Protein AF-A0A958KPB0-F1 (afdb_monomer)

Secondary structure (DSSP, 8-state):
-HHHHHHHHHSTT--S--EEEEEGGGTHHHHHHHHHHHHHH--SEEEEE--SS-S-THHHHHHHHHH-PPEEEEE-SSSGGGEEE--HHHHHHHHHHTT----TTSTT------------

Radius of gyration: 20.92 Å; Cα contacts (8 Å, |Δi|>4): 138; chains: 1; bounding box: 62×50×45 Å

Mean predicted aligned error: 10.58 Å

Nearest PDB structures (foldseek):
  4ak9-assembly1_B  TM=9.680E-01  e=3.382E-09  Physcomitrium patens
  3b9q-assembly1_A  TM=9.622E-01  e=4.430E-09  Arabidopsis thaliana
  4ak9-assembly1_A  TM=9.669E-01  e=1.218E-08  Physcomitrium patens
  1zu4-assembly1_A  TM=9.037E-01  e=8.127E-09  Mycoplasma mycoides
  5gad-assembly1_l  TM=9.190E-01  e=1.218E-08  Escherichia coli

pLDDT: mean 81.13, std 16.92, range [43.0, 96.12]

Sequence (120 aa):
RAVTAMIEREQSGAPHETILVVDGSSGQNALQQARQFNEAAKLTGVIITKLDGTPKGGIVVAIRKELGIPVRYIGIGEGLSDLRKFDAAEFAKALFAGQISTDPAVSDKPFRSAKRTRRA

Structure (mmCIF, N/CA/C/O backbone):
data_AF-A0A958KPB0-F1
#
_entry.id   AF-A0A958KPB0-F1
#
loop_
_atom_site.group_PDB
_atom_site.id
_atom_site.type_symbol
_atom_site.label_atom_id
_atom_site.label_alt_id
_atom_site.label_comp_id
_atom_site.label_asym_id
_atom_site.label_entity_id
_atom_site.label_seq_id
_atom_site.pdbx_PDB_ins_code
_atom_site.Cartn_x
_atom_site.Cartn_y
_atom_site.Cartn_z
_atom_site.occupancy
_atom_site.B_iso_or_equiv
_atom_site.auth_seq_id
_atom_site.auth_comp_id
_atom_site.auth_asym_id
_atom_site.auth_atom_id
_atom_site.pdbx_PDB_model_num
ATOM 1 N N . ARG A 1 1 ? -5.973 7.168 16.098 1.00 62.44 1 ARG A N 1
ATOM 2 C CA . ARG A 1 1 ? -6.976 6.514 16.979 1.00 62.44 1 ARG A CA 1
ATOM 3 C C . ARG A 1 1 ? -8.302 7.272 17.079 1.00 62.44 1 ARG A C 1
ATOM 5 O O . ARG A 1 1 ? -9.316 6.634 16.854 1.00 62.44 1 ARG A O 1
ATOM 12 N N . ALA A 1 2 ? -8.327 8.584 17.358 1.00 79.50 2 ALA A N 1
ATOM 13 C CA . ALA A 1 2 ? -9.589 9.332 17.508 1.00 79.50 2 ALA A CA 1
ATOM 14 C C . ALA A 1 2 ? -10.531 9.228 16.289 1.00 79.50 2 ALA A C 1
ATOM 16 O O . ALA A 1 2 ? -11.718 8.980 16.459 1.00 79.50 2 ALA A O 1
ATOM 17 N N . VAL A 1 3 ? -9.988 9.329 15.070 1.00 86.81 3 VAL A N 1
ATOM 18 C CA . VAL A 1 3 ? -10.782 9.243 13.829 1.00 86.81 3 VAL A CA 1
ATOM 19 C C . VAL A 1 3 ? -11.448 7.873 13.662 1.00 86.81 3 VAL A C 1
ATOM 21 O O . VAL A 1 3 ? -12.650 7.811 13.450 1.00 86.81 3 VAL A O 1
ATOM 24 N N . THR A 1 4 ? -10.704 6.772 13.817 1.00 88.25 4 THR A N 1
ATOM 25 C CA . THR A 1 4 ? -11.253 5.409 13.689 1.00 88.25 4 THR A CA 1
ATOM 26 C C . THR A 1 4 ? -12.375 5.152 14.697 1.00 88.25 4 THR A C 1
ATOM 28 O O . THR A 1 4 ? -13.426 4.653 14.318 1.00 88.25 4 THR A O 1
ATOM 31 N N . ALA A 1 5 ? -12.180 5.565 15.954 1.00 89.06 5 ALA A N 1
ATOM 32 C CA . ALA A 1 5 ? -13.185 5.405 17.005 1.00 89.06 5 ALA A CA 1
ATOM 33 C C . ALA A 1 5 ? -14.443 6.256 16.759 1.00 89.06 5 ALA A C 1
ATOM 35 O O . ALA A 1 5 ? -15.550 5.830 17.072 1.00 89.06 5 ALA A O 1
ATOM 36 N N . MET A 1 6 ? -14.284 7.457 16.191 1.00 93.06 6 MET A N 1
ATOM 37 C CA . MET A 1 6 ? -15.418 8.296 15.806 1.00 93.06 6 MET A CA 1
ATOM 38 C C . MET A 1 6 ? -16.224 7.648 14.678 1.00 93.06 6 MET A C 1
ATOM 40 O O . MET A 1 6 ? -17.440 7.573 14.780 1.00 93.06 6 MET A O 1
ATOM 44 N N . ILE A 1 7 ? -15.557 7.142 13.636 1.00 93.00 7 ILE A N 1
ATOM 45 C CA . ILE A 1 7 ? -16.226 6.504 12.493 1.00 93.00 7 ILE A CA 1
ATOM 46 C C . ILE A 1 7 ? -17.015 5.261 12.937 1.00 93.00 7 ILE A C 1
ATOM 48 O O . ILE A 1 7 ? -18.160 5.098 12.527 1.00 93.00 7 ILE A O 1
ATOM 52 N N . GLU A 1 8 ? -16.442 4.426 13.807 1.00 93.56 8 GLU A N 1
ATOM 53 C CA . GLU A 1 8 ? -17.113 3.230 14.341 1.00 93.56 8 GLU A CA 1
ATOM 54 C C . GLU A 1 8 ? -18.357 3.573 15.176 1.00 93.56 8 GLU A C 1
ATOM 56 O O . GLU A 1 8 ? -19.349 2.844 15.161 1.00 93.56 8 GLU A O 1
ATOM 61 N N . ARG A 1 9 ? -18.326 4.709 15.887 1.00 95.06 9 ARG A N 1
ATOM 62 C CA . ARG A 1 9 ? -19.475 5.199 16.659 1.00 95.06 9 ARG A CA 1
ATOM 63 C C . ARG A 1 9 ? -20.639 5.612 15.758 1.00 95.06 9 ARG A C 1
ATOM 65 O O . ARG A 1 9 ? -21.785 5.380 16.126 1.00 95.06 9 ARG A O 1
ATOM 72 N N . GLU A 1 10 ? -20.349 6.231 14.615 1.00 96.12 10 GLU A N 1
ATOM 73 C CA . GLU A 1 10 ? -21.376 6.660 13.656 1.00 96.12 10 GLU A CA 1
ATOM 74 C C . GLU A 1 10 ? -21.898 5.488 12.805 1.00 96.12 10 GLU A C 1
ATOM 76 O O . GLU A 1 10 ? -23.065 5.474 12.421 1.00 96.12 10 GLU A O 1
ATOM 81 N N . GLN A 1 11 ? -21.061 4.481 12.531 1.00 95.56 11 GLN A N 1
ATOM 82 C CA . GL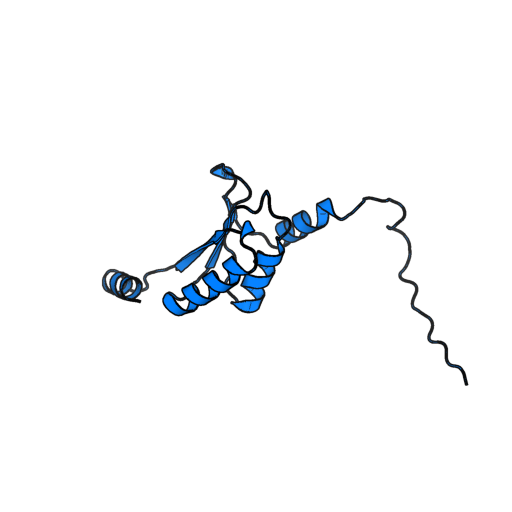N A 1 11 ? -21.442 3.277 11.797 1.00 95.56 11 GLN A CA 1
ATOM 83 C C . GLN A 1 11 ? -20.742 2.046 12.380 1.00 95.56 11 GLN A C 1
ATOM 85 O O . GLN A 1 11 ? -19.531 1.870 12.239 1.00 95.56 11 GLN A O 1
ATOM 90 N N . SER A 1 12 ? -21.527 1.137 12.963 1.00 95.00 12 SER A N 1
ATOM 91 C CA . SER A 1 12 ? -21.005 -0.133 13.471 1.00 95.00 12 SER A CA 1
ATOM 92 C C . SER A 1 12 ? -20.295 -0.915 12.359 1.00 95.00 12 SER A C 1
ATOM 94 O O . SER A 1 12 ? -20.823 -1.044 11.250 1.00 95.00 12 SER A O 1
ATOM 96 N N . GLY A 1 13 ? -19.090 -1.412 12.656 1.00 90.94 13 GLY A N 1
ATOM 97 C CA . GLY A 1 13 ? -18.237 -2.138 11.709 1.00 90.94 13 GLY A CA 1
ATOM 98 C C . GLY A 1 13 ? -17.377 -1.257 10.793 1.00 90.94 13 GLY A C 1
ATOM 99 O O . GLY A 1 13 ? -16.604 -1.795 10.002 1.00 90.94 13 GLY A O 1
ATOM 100 N N . ALA A 1 14 ? -17.474 0.073 10.888 1.00 93.69 14 ALA A N 1
ATOM 101 C CA . ALA A 1 14 ? -16.633 0.986 10.124 1.00 93.69 14 ALA A CA 1
ATOM 102 C C . ALA A 1 14 ? -15.323 1.346 10.868 1.00 93.69 14 ALA A C 1
ATOM 104 O O . ALA A 1 14 ? -15.304 1.382 12.097 1.00 93.69 14 ALA A O 1
ATOM 105 N N . PRO A 1 15 ? -14.230 1.668 10.144 1.00 93.69 15 PRO A N 1
ATOM 106 C CA . PRO A 1 15 ? -14.103 1.621 8.688 1.00 93.69 15 PRO A CA 1
ATOM 107 C C . PRO A 1 15 ? -13.982 0.181 8.159 1.00 93.69 15 PRO A C 1
ATOM 109 O O . PRO A 1 15 ? -13.234 -0.626 8.702 1.00 93.69 15 PRO A O 1
ATOM 112 N N . HIS A 1 16 ? -14.671 -0.116 7.051 1.00 94.12 16 HIS A N 1
ATOM 113 C CA . HIS A 1 16 ? -14.584 -1.422 6.380 1.00 94.12 16 HIS A CA 1
ATOM 114 C C . HIS A 1 16 ? -13.174 -1.708 5.842 1.00 94.12 16 HIS A C 1
ATOM 116 O O . HIS A 1 16 ? -12.720 -2.850 5.840 1.00 94.12 16 HIS A O 1
ATOM 122 N N . GLU A 1 17 ? -12.471 -0.663 5.391 1.00 94.06 17 GLU A N 1
ATOM 123 C CA . GLU A 1 17 ? -11.072 -0.734 4.986 1.00 94.06 17 GLU A CA 1
ATOM 124 C C . GLU A 1 17 ? -10.299 0.501 5.461 1.00 94.06 17 GLU A C 1
ATOM 126 O O . GLU A 1 17 ? -10.786 1.628 5.387 1.00 94.06 17 GLU A O 1
ATOM 131 N N . THR A 1 18 ? -9.057 0.276 5.889 1.00 95.19 18 THR A N 1
ATOM 132 C CA . THR A 1 18 ? -8.077 1.323 6.185 1.00 95.19 18 THR A CA 1
ATOM 133 C C . THR A 1 18 ? -6.900 1.117 5.245 1.00 95.19 18 THR A C 1
ATOM 135 O O . THR A 1 18 ? -6.106 0.191 5.422 1.00 95.19 18 THR A O 1
ATOM 138 N N . ILE A 1 19 ? -6.795 1.961 4.224 1.00 96.06 19 ILE A N 1
ATOM 139 C CA . ILE A 1 19 ? -5.792 1.822 3.169 1.00 96.06 19 ILE A CA 1
ATOM 140 C C . ILE A 1 19 ? -4.743 2.917 3.319 1.00 96.06 19 ILE A C 1
ATOM 142 O O . ILE A 1 19 ? -5.080 4.096 3.401 1.00 96.06 19 ILE A O 1
ATOM 146 N N . LEU A 1 20 ? -3.469 2.529 3.311 1.00 96.00 20 LEU A N 1
ATOM 147 C CA . LEU A 1 20 ? -2.363 3.476 3.202 1.00 96.00 20 LEU A CA 1
ATOM 148 C C . LEU A 1 20 ? -1.930 3.619 1.744 1.00 96.00 20 LEU A C 1
ATOM 150 O O . LEU A 1 20 ? -1.732 2.619 1.060 1.00 96.00 20 LEU A O 1
ATOM 154 N N . VAL A 1 21 ? -1.721 4.850 1.286 1.00 94.81 21 VAL A N 1
ATOM 155 C CA . VAL A 1 21 ? -1.091 5.130 -0.010 1.00 94.81 21 VAL A CA 1
ATOM 156 C C . VAL A 1 21 ? 0.371 5.490 0.234 1.00 94.81 21 VAL A C 1
ATOM 158 O O . VAL A 1 21 ? 0.652 6.393 1.019 1.00 94.81 21 VAL A O 1
ATOM 161 N N . VAL A 1 22 ? 1.296 4.788 -0.419 1.00 92.06 22 VAL A N 1
ATOM 162 C CA . VAL A 1 22 ? 2.740 5.033 -0.308 1.00 92.06 22 VAL A CA 1
ATOM 163 C C . VAL A 1 22 ? 3.371 5.276 -1.672 1.00 92.06 22 VAL A C 1
ATOM 165 O O . VAL A 1 22 ? 2.997 4.660 -2.669 1.00 92.06 22 VAL A O 1
ATOM 168 N N . ASP A 1 23 ? 4.370 6.150 -1.697 1.00 90.38 23 ASP A N 1
ATOM 169 C CA . ASP A 1 23 ? 5.191 6.411 -2.875 1.00 90.38 23 ASP A CA 1
ATOM 170 C C . ASP A 1 23 ? 6.260 5.313 -3.028 1.00 90.38 23 ASP A C 1
ATOM 172 O O . ASP A 1 23 ? 7.159 5.177 -2.192 1.00 90.38 23 ASP A O 1
ATOM 176 N N . GLY A 1 24 ? 6.181 4.530 -4.106 1.00 86.56 24 GLY A N 1
ATOM 177 C CA . GLY A 1 24 ? 7.107 3.435 -4.391 1.00 86.56 24 GLY A CA 1
ATOM 178 C C . GLY A 1 24 ? 8.560 3.878 -4.608 1.00 86.56 24 GLY A C 1
ATOM 179 O O . GLY A 1 24 ? 9.485 3.120 -4.301 1.00 86.56 24 GLY A O 1
ATOM 180 N N . SER A 1 25 ? 8.791 5.121 -5.046 1.00 82.94 25 SER A N 1
ATOM 181 C CA . SER A 1 25 ? 10.13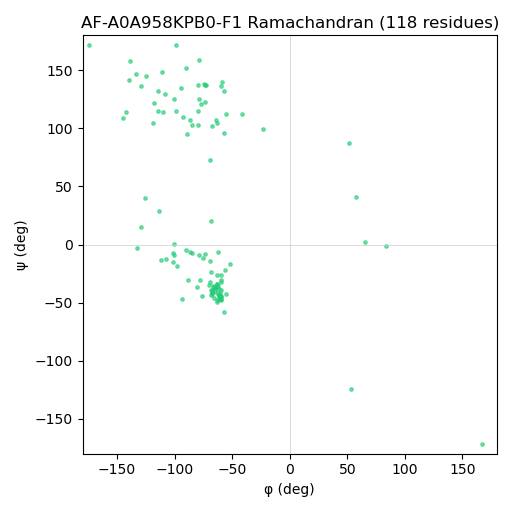7 5.674 -5.275 1.00 82.94 25 SER A CA 1
ATOM 182 C C . SER A 1 25 ? 10.929 5.870 -3.974 1.00 82.94 25 SER A C 1
ATOM 184 O O . SER A 1 25 ? 12.170 5.798 -3.959 1.00 82.94 25 SER A O 1
ATOM 186 N N . SER A 1 26 ? 10.204 6.003 -2.857 1.00 81.00 26 SER A N 1
ATOM 187 C CA . SER A 1 26 ? 10.737 6.276 -1.520 1.00 81.00 26 SER A CA 1
ATOM 188 C C . SER A 1 26 ? 11.433 5.073 -0.866 1.00 81.00 26 SER A C 1
ATOM 190 O O . SER A 1 26 ? 12.082 5.231 0.170 1.00 81.00 26 SER A O 1
ATOM 192 N N . GLY A 1 27 ? 11.357 3.871 -1.453 1.00 80.69 27 GLY A N 1
ATOM 193 C CA . GLY A 1 27 ? 12.091 2.690 -0.981 1.00 80.69 27 GLY A CA 1
ATOM 194 C C . GLY A 1 27 ? 11.854 2.385 0.507 1.00 80.69 27 GLY A C 1
ATOM 195 O O . GLY A 1 27 ? 10.715 2.251 0.940 1.00 80.69 27 GLY A O 1
ATOM 196 N N . GLN A 1 28 ? 12.924 2.299 1.308 1.00 83.50 28 GLN A N 1
ATOM 197 C CA . GLN A 1 28 ? 12.847 1.981 2.747 1.00 83.50 28 GLN A CA 1
ATOM 198 C C . GLN A 1 28 ? 12.015 2.985 3.563 1.00 83.50 28 GLN A C 1
ATOM 200 O O . GLN A 1 28 ? 11.421 2.607 4.572 1.00 83.50 28 GLN A O 1
ATOM 205 N N . ASN A 1 29 ? 11.896 4.236 3.111 1.00 86.31 29 ASN A N 1
ATOM 206 C CA . ASN A 1 29 ? 11.065 5.224 3.798 1.00 86.31 29 ASN A CA 1
ATOM 207 C C . ASN A 1 29 ? 9.578 4.847 3.731 1.00 86.31 29 ASN A C 1
ATOM 209 O O . ASN A 1 29 ? 8.869 4.999 4.723 1.00 86.31 29 ASN A O 1
ATOM 213 N N . ALA A 1 30 ? 9.120 4.283 2.608 1.00 87.88 30 ALA A N 1
ATOM 214 C CA . ALA A 1 30 ? 7.741 3.812 2.467 1.00 87.88 30 ALA A CA 1
ATOM 215 C C . ALA A 1 30 ? 7.433 2.663 3.439 1.00 87.88 30 ALA A C 1
ATOM 217 O O . ALA A 1 30 ? 6.348 2.593 4.009 1.00 87.88 30 ALA A O 1
ATOM 218 N N . LEU A 1 31 ? 8.410 1.789 3.678 1.00 89.50 31 LEU A N 1
ATOM 219 C CA . LEU A 1 31 ? 8.278 0.665 4.599 1.00 89.50 31 LEU A CA 1
ATOM 220 C C . LEU A 1 31 ? 8.160 1.127 6.058 1.00 89.50 31 LEU A C 1
ATOM 222 O O . LEU A 1 31 ? 7.321 0.623 6.804 1.00 89.50 31 LEU A O 1
ATOM 226 N N . GLN A 1 32 ? 8.959 2.122 6.452 1.00 91.94 32 GLN A N 1
ATOM 227 C CA . GLN A 1 32 ? 8.872 2.709 7.791 1.00 91.94 32 GLN A CA 1
ATOM 228 C C . GLN A 1 32 ? 7.572 3.490 8.001 1.00 91.94 32 GLN A C 1
ATOM 230 O O . GLN A 1 32 ? 6.951 3.363 9.054 1.00 91.94 32 GLN A O 1
ATOM 235 N N . GLN A 1 33 ? 7.104 4.224 6.989 1.00 90.94 33 GLN A N 1
ATOM 236 C CA . GLN A 1 33 ? 5.785 4.859 7.034 1.00 90.94 33 GLN A CA 1
ATOM 237 C C . GLN A 1 33 ? 4.679 3.814 7.198 1.00 90.94 33 GLN A C 1
ATOM 239 O O . GLN A 1 33 ? 3.825 3.950 8.072 1.00 90.94 33 GLN A O 1
ATOM 244 N N . ALA A 1 34 ? 4.723 2.731 6.417 1.00 92.19 34 ALA A N 1
ATOM 245 C CA . ALA A 1 34 ? 3.739 1.661 6.505 1.00 92.19 34 ALA A CA 1
ATOM 246 C C . ALA A 1 34 ? 3.697 1.015 7.899 1.00 92.19 34 ALA A C 1
ATOM 248 O O . ALA A 1 34 ? 2.605 0.779 8.414 1.00 92.19 34 ALA A O 1
ATOM 249 N N . ARG A 1 35 ? 4.851 0.816 8.552 1.00 93.00 35 ARG A N 1
ATOM 250 C CA . ARG A 1 35 ? 4.919 0.390 9.961 1.00 93.00 35 ARG A CA 1
ATOM 251 C C . ARG A 1 35 ? 4.185 1.344 10.893 1.00 93.00 35 ARG A C 1
ATOM 253 O O . ARG A 1 35 ? 3.252 0.936 11.581 1.00 93.00 35 ARG A O 1
ATOM 260 N N . GLN A 1 36 ? 4.590 2.610 10.879 1.00 94.12 36 GLN A N 1
ATOM 261 C CA . GLN A 1 36 ? 4.079 3.624 11.800 1.00 94.12 36 GLN A CA 1
ATOM 262 C C . GLN A 1 36 ? 2.565 3.821 11.642 1.00 94.12 36 GLN A C 1
ATOM 264 O O . GLN A 1 36 ? 1.827 3.894 12.626 1.00 94.12 36 GLN A O 1
ATOM 269 N N . PHE A 1 37 ? 2.069 3.841 10.404 1.00 93.31 37 PHE A N 1
AT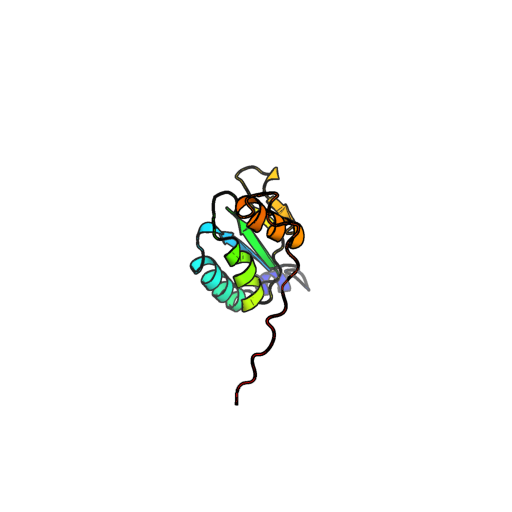OM 270 C CA . PHE A 1 37 ? 0.635 3.950 10.140 1.00 93.31 37 PHE A CA 1
ATOM 271 C C . PHE A 1 37 ? -0.137 2.689 10.531 1.00 93.31 37 PHE A C 1
ATOM 273 O O . PHE A 1 37 ? -1.262 2.796 11.024 1.00 93.31 37 PHE A O 1
ATOM 280 N N . ASN A 1 38 ? 0.454 1.504 10.369 1.00 93.06 38 ASN A N 1
ATOM 281 C CA . ASN A 1 38 ? -0.180 0.264 10.802 1.00 93.06 38 ASN A CA 1
ATOM 282 C C . ASN A 1 38 ? -0.359 0.204 12.322 1.00 93.06 38 ASN A C 1
ATOM 284 O O . ASN A 1 38 ? -1.428 -0.177 12.797 1.00 93.06 38 ASN A O 1
ATOM 288 N N . GLU A 1 39 ? 0.629 0.667 13.086 1.00 91.69 39 GLU A N 1
ATOM 289 C CA . GLU A 1 39 ? 0.522 0.793 14.545 1.00 91.69 39 GLU A CA 1
ATOM 290 C C . GLU A 1 39 ? -0.560 1.804 14.967 1.00 91.69 39 GLU A C 1
ATOM 292 O O . GLU A 1 39 ? -1.292 1.591 15.941 1.00 91.69 39 GLU A O 1
ATOM 297 N N . ALA A 1 40 ? -0.693 2.902 14.218 1.00 90.25 40 ALA A N 1
ATOM 298 C CA . ALA A 1 40 ? -1.604 3.992 14.551 1.00 90.25 40 ALA A CA 1
ATOM 299 C C . ALA A 1 40 ? -3.072 3.731 14.165 1.00 90.25 40 ALA A C 1
ATOM 301 O O . ALA A 1 40 ? -3.980 4.178 14.884 1.00 90.25 40 ALA A O 1
ATOM 302 N N . ALA A 1 41 ? -3.305 3.060 13.031 1.00 90.06 41 ALA A N 1
ATOM 303 C CA . ALA A 1 41 ? -4.613 2.982 12.377 1.00 90.06 41 ALA A CA 1
ATOM 304 C C . ALA A 1 41 ? -5.047 1.572 11.941 1.00 90.06 41 ALA A C 1
ATOM 306 O O . ALA A 1 41 ? -6.178 1.442 11.485 1.00 90.06 41 ALA A O 1
ATOM 307 N N . LYS A 1 42 ? -4.207 0.536 12.116 1.00 91.44 42 LYS A N 1
ATOM 308 C CA . LYS A 1 42 ? -4.456 -0.854 11.681 1.00 91.44 42 LYS A CA 1
ATOM 309 C C . LYS A 1 42 ? -4.873 -0.940 10.209 1.00 91.44 42 LYS A C 1
ATOM 311 O O . LYS A 1 42 ? -6.054 -0.926 9.868 1.00 91.44 42 LYS A O 1
ATOM 316 N N . LEU A 1 43 ? -3.885 -1.027 9.329 1.00 94.44 43 LEU A N 1
ATOM 317 C CA . LEU A 1 43 ? -4.113 -1.052 7.889 1.00 94.44 43 LEU A CA 1
ATOM 318 C C . LEU A 1 43 ? -4.696 -2.401 7.451 1.00 94.44 43 LEU A C 1
ATOM 320 O O . LEU A 1 43 ? -4.225 -3.460 7.859 1.00 94.44 43 LEU A O 1
ATOM 324 N N . THR A 1 44 ? -5.686 -2.359 6.562 1.00 95.56 44 THR A N 1
ATOM 325 C CA . THR A 1 44 ? -6.262 -3.542 5.896 1.00 95.56 44 THR A CA 1
ATOM 326 C C . THR A 1 44 ? -5.735 -3.718 4.468 1.00 95.56 44 THR A C 1
ATOM 328 O O . THR A 1 44 ? -5.999 -4.733 3.811 1.00 95.56 44 THR A O 1
ATOM 331 N N . GLY A 1 45 ? -4.980 -2.738 3.970 1.00 95.50 45 GLY A N 1
ATOM 332 C CA . GLY A 1 45 ? -4.314 -2.801 2.681 1.00 95.50 45 GLY A CA 1
ATOM 333 C C . GLY A 1 45 ? -3.404 -1.606 2.417 1.00 95.50 45 GLY A C 1
ATOM 334 O O . GLY A 1 45 ? -3.390 -0.622 3.157 1.00 95.50 45 GLY A O 1
ATOM 335 N N . VAL A 1 46 ? -2.644 -1.706 1.331 1.00 95.31 46 VAL A N 1
ATOM 336 C CA . VAL A 1 46 ? -1.758 -0.640 0.853 1.00 95.31 46 VAL A CA 1
ATOM 337 C C . VAL A 1 46 ? -1.926 -0.426 -0.651 1.00 95.31 46 VAL A C 1
ATOM 339 O O . VAL A 1 46 ? -2.187 -1.370 -1.402 1.00 95.31 46 VAL A O 1
ATOM 342 N N . ILE A 1 47 ? -1.767 0.818 -1.089 1.00 95.25 47 ILE A N 1
ATOM 343 C CA . ILE A 1 47 ? -1.645 1.217 -2.491 1.00 95.25 47 ILE A CA 1
ATOM 344 C C . ILE A 1 47 ? -0.244 1.776 -2.690 1.00 95.25 47 ILE A C 1
ATOM 346 O O . ILE A 1 47 ? 0.202 2.609 -1.904 1.00 95.25 47 ILE A O 1
ATOM 350 N N . ILE A 1 48 ? 0.445 1.324 -3.734 1.00 92.19 48 ILE A N 1
ATOM 351 C CA . ILE A 1 48 ? 1.816 1.752 -4.026 1.00 92.19 48 ILE A CA 1
ATOM 352 C C . ILE A 1 48 ? 1.812 2.525 -5.342 1.00 92.19 48 ILE A C 1
ATOM 354 O O . ILE A 1 48 ? 1.495 1.958 -6.383 1.00 92.19 48 ILE A O 1
ATOM 358 N N . THR A 1 49 ? 2.133 3.813 -5.307 1.00 92.00 49 THR A N 1
ATOM 359 C CA . THR A 1 49 ? 2.148 4.693 -6.489 1.00 92.00 49 THR A CA 1
ATOM 360 C C . THR A 1 49 ? 3.561 4.866 -7.052 1.00 9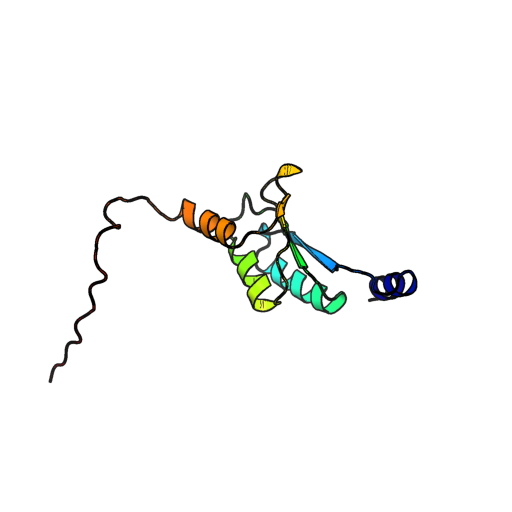2.00 49 THR A C 1
ATOM 362 O O . THR A 1 49 ? 4.535 4.432 -6.432 1.00 92.00 49 THR A O 1
ATOM 365 N N . LYS A 1 50 ? 3.674 5.508 -8.223 1.00 88.62 50 LYS A N 1
ATOM 366 C CA . LYS A 1 50 ? 4.946 5.845 -8.891 1.00 88.62 50 LYS A CA 1
ATOM 367 C C . LYS A 1 50 ? 5.849 4.634 -9.175 1.00 88.62 50 LYS A C 1
ATOM 369 O O . LYS A 1 50 ? 7.064 4.660 -8.944 1.00 88.62 50 LYS A O 1
ATOM 374 N N . LEU A 1 51 ? 5.252 3.526 -9.615 1.00 86.94 51 LEU A N 1
ATOM 375 C CA . LEU A 1 51 ? 5.983 2.302 -9.965 1.00 86.94 51 LEU A CA 1
ATOM 376 C C . LEU A 1 51 ? 6.522 2.289 -11.403 1.00 86.94 51 LEU A C 1
ATOM 378 O O . LEU A 1 51 ? 7.301 1.404 -11.740 1.00 86.94 51 LEU A O 1
ATOM 382 N N . ASP A 1 52 ? 6.158 3.272 -12.218 1.00 81.94 52 ASP A N 1
ATOM 383 C CA . ASP A 1 52 ? 6.608 3.497 -13.595 1.00 81.94 52 ASP A CA 1
ATOM 384 C C . ASP A 1 52 ? 8.089 3.877 -13.709 1.00 81.94 52 ASP A C 1
ATOM 386 O O . ASP A 1 52 ? 8.789 3.387 -14.591 1.00 81.94 52 ASP A O 1
ATOM 390 N N . GLY A 1 53 ? 8.591 4.706 -12.791 1.00 64.38 53 GLY A N 1
ATOM 391 C CA . GLY A 1 53 ? 9.971 5.207 -12.827 1.00 64.38 53 GLY A CA 1
ATOM 392 C C . GLY A 1 53 ? 10.951 4.489 -11.897 1.00 64.38 53 GLY A C 1
ATOM 393 O O . GLY A 1 53 ? 12.117 4.877 -11.810 1.00 64.38 53 GLY A O 1
ATOM 394 N N . T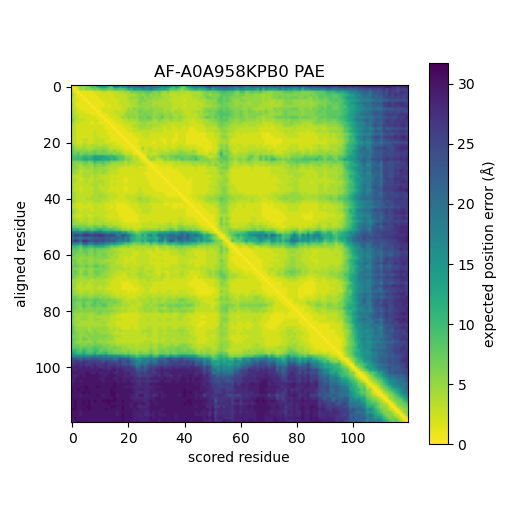HR A 1 54 ? 10.504 3.481 -11.142 1.00 58.22 54 THR A N 1
ATOM 395 C CA . THR A 1 54 ? 11.248 3.020 -9.966 1.00 58.22 54 THR A CA 1
ATOM 396 C C . THR A 1 54 ? 11.873 1.629 -10.178 1.00 58.22 54 THR A C 1
ATOM 398 O O . THR A 1 54 ? 11.147 0.635 -10.143 1.00 58.22 54 THR A O 1
ATOM 401 N N . PRO A 1 55 ? 13.219 1.482 -10.219 1.00 55.09 55 PRO A N 1
ATOM 402 C CA . PRO A 1 55 ? 13.907 0.176 -10.242 1.00 55.09 55 PRO A CA 1
ATOM 403 C C . PRO A 1 55 ? 13.781 -0.625 -8.924 1.00 55.09 55 PRO A C 1
ATOM 405 O O . PRO A 1 55 ? 14.579 -1.509 -8.624 1.00 55.09 55 PRO A O 1
ATOM 408 N N . LYS A 1 56 ? 12.781 -0.312 -8.093 1.00 64.44 56 LYS A N 1
ATOM 409 C CA . LYS A 1 56 ? 12.609 -0.773 -6.710 1.00 64.44 56 LYS A CA 1
ATOM 410 C C . LYS A 1 56 ? 11.243 -1.422 -6.494 1.00 64.44 56 LYS A C 1
ATOM 412 O O . LYS A 1 56 ? 10.657 -1.276 -5.423 1.00 64.44 56 LYS A O 1
ATOM 417 N N . GLY A 1 57 ? 10.767 -2.217 -7.456 1.00 70.94 57 GLY A N 1
ATOM 418 C CA . GLY A 1 57 ? 9.609 -3.100 -7.247 1.00 70.94 57 GLY A CA 1
ATOM 419 C C . GLY A 1 57 ? 9.735 -4.005 -6.004 1.00 70.94 57 GLY A C 1
ATOM 420 O O . GLY A 1 57 ? 8.739 -4.480 -5.463 1.00 70.94 57 GLY A O 1
ATOM 421 N N . GLY A 1 58 ? 10.949 -4.159 -5.463 1.00 80.19 58 GLY A N 1
ATOM 422 C CA . GLY A 1 58 ? 11.209 -4.788 -4.169 1.00 80.19 58 GLY A CA 1
ATOM 423 C C . GLY A 1 58 ? 10.475 -4.170 -2.971 1.00 80.19 58 GLY A C 1
ATOM 424 O O . GLY A 1 58 ? 10.265 -4.881 -1.992 1.00 80.19 58 GLY A O 1
ATOM 425 N N . ILE A 1 59 ? 10.020 -2.908 -3.025 1.00 86.00 59 ILE A N 1
ATOM 426 C CA . ILE A 1 59 ? 9.238 -2.321 -1.920 1.00 86.00 59 ILE A CA 1
ATOM 427 C C . ILE A 1 59 ? 7.893 -3.030 -1.719 1.00 86.00 59 ILE A C 1
ATOM 429 O O . ILE A 1 59 ? 7.476 -3.254 -0.584 1.00 86.00 59 ILE A O 1
ATOM 433 N N . VAL A 1 60 ? 7.262 -3.466 -2.814 1.00 87.19 60 VAL A N 1
ATOM 434 C CA . VAL A 1 60 ? 6.015 -4.245 -2.803 1.00 87.19 60 VAL A CA 1
ATOM 435 C C . VAL A 1 60 ? 6.219 -5.549 -2.028 1.00 87.19 60 VAL A C 1
ATOM 437 O O . VAL A 1 60 ? 5.416 -5.918 -1.170 1.00 87.19 60 VAL A O 1
ATOM 440 N N . VAL A 1 61 ? 7.342 -6.220 -2.293 1.00 87.62 61 VAL A N 1
ATOM 441 C CA . VAL A 1 61 ? 7.727 -7.469 -1.626 1.00 87.62 61 VAL A CA 1
ATOM 442 C C . VAL A 1 61 ? 8.061 -7.223 -0.154 1.00 87.62 61 VAL A C 1
ATOM 444 O O . VAL A 1 61 ? 7.620 -7.987 0.703 1.00 87.62 61 VAL A O 1
ATOM 447 N N . ALA A 1 62 ? 8.797 -6.152 0.155 1.00 88.44 62 ALA A N 1
ATOM 448 C CA . ALA A 1 62 ? 9.200 -5.810 1.517 1.00 88.44 62 ALA A CA 1
ATOM 449 C C . ALA A 1 62 ? 7.996 -5.502 2.418 1.00 88.44 62 ALA A C 1
ATOM 451 O O . ALA A 1 62 ? 7.885 -6.082 3.496 1.00 88.44 62 ALA A O 1
ATOM 452 N N . ILE A 1 63 ? 7.055 -4.669 1.957 1.00 87.50 63 ILE A N 1
ATOM 453 C CA . ILE A 1 63 ? 5.842 -4.333 2.719 1.00 87.50 63 ILE A CA 1
ATOM 454 C C . ILE A 1 63 ? 5.028 -5.592 3.013 1.00 87.50 63 ILE A C 1
ATOM 456 O O . ILE A 1 63 ? 4.647 -5.827 4.161 1.00 87.50 63 ILE A O 1
ATOM 460 N N . ARG A 1 64 ? 4.808 -6.443 2.003 1.00 88.62 64 ARG A N 1
ATOM 461 C CA . ARG A 1 64 ? 4.052 -7.684 2.198 1.00 88.62 64 ARG A CA 1
ATOM 462 C C . ARG A 1 64 ? 4.751 -8.636 3.167 1.00 88.62 64 ARG A C 1
ATOM 464 O O . ARG A 1 64 ? 4.084 -9.232 4.007 1.00 88.62 64 ARG A O 1
ATOM 471 N N . LYS A 1 65 ? 6.075 -8.779 3.061 1.00 89.44 65 LYS A N 1
ATOM 472 C CA . LYS A 1 65 ? 6.865 -9.670 3.920 1.00 89.44 65 LYS A CA 1
ATOM 473 C C . LYS A 1 65 ? 6.894 -9.201 5.374 1.00 89.44 65 LYS A C 1
ATOM 475 O O . LYS A 1 65 ? 6.797 -10.030 6.269 1.00 89.44 65 LYS A O 1
ATOM 480 N N . GLU A 1 66 ? 7.060 -7.903 5.607 1.00 88.69 66 GLU A N 1
ATOM 481 C CA . GLU A 1 66 ? 7.279 -7.374 6.956 1.00 88.69 66 GLU A CA 1
ATOM 482 C C . GLU A 1 66 ? 5.986 -7.038 7.696 1.00 88.69 66 GLU A C 1
ATOM 484 O O . GLU A 1 66 ? 5.951 -7.138 8.918 1.00 88.69 66 GLU A O 1
ATOM 489 N N . LEU A 1 67 ? 4.927 -6.647 6.981 1.00 88.75 67 LEU A N 1
ATOM 490 C CA . LEU A 1 67 ? 3.678 -6.191 7.600 1.00 88.75 67 LEU A CA 1
ATOM 491 C C . LEU A 1 67 ? 2.503 -7.140 7.374 1.00 88.75 67 LEU A C 1
ATOM 493 O O . LEU A 1 67 ? 1.473 -6.981 8.020 1.00 88.75 67 LEU A O 1
ATOM 497 N N . GLY A 1 68 ? 2.619 -8.104 6.455 1.00 90.50 68 GLY A N 1
ATOM 498 C CA . GLY A 1 68 ? 1.543 -9.050 6.141 1.00 90.50 68 GLY A CA 1
ATOM 499 C C . GLY A 1 68 ? 0.300 -8.416 5.505 1.00 90.50 68 GLY A C 1
ATOM 500 O O . GLY A 1 68 ? -0.669 -9.119 5.227 1.00 90.50 68 GLY A O 1
ATOM 501 N N . ILE A 1 69 ? 0.314 -7.105 5.250 1.00 91.94 69 ILE A N 1
ATOM 502 C CA . ILE A 1 69 ? -0.806 -6.378 4.654 1.00 91.94 69 ILE A CA 1
ATOM 503 C C . ILE A 1 69 ? -0.842 -6.578 3.130 1.00 91.94 69 ILE A C 1
ATOM 505 O O . ILE A 1 69 ? 0.203 -6.534 2.469 1.00 91.94 69 ILE A O 1
ATOM 509 N N . PRO A 1 70 ? -2.029 -6.801 2.541 1.00 93.50 70 PRO A N 1
ATOM 510 C CA . PRO A 1 70 ? -2.160 -6.995 1.106 1.00 93.50 70 PRO A CA 1
ATOM 511 C C . PRO A 1 70 ? -1.982 -5.678 0.343 1.00 93.50 70 PRO A C 1
ATOM 513 O O . PRO A 1 70 ? -2.558 -4.645 0.691 1.00 93.50 70 PRO A O 1
ATOM 516 N N . VAL A 1 71 ? -1.236 -5.740 -0.758 1.00 93.44 71 VAL A N 1
ATOM 517 C CA . VAL A 1 71 ? -1.194 -4.667 -1.756 1.00 93.44 71 VAL A CA 1
ATOM 518 C C . VAL A 1 71 ? -2.470 -4.766 -2.588 1.00 93.44 71 VAL A C 1
ATOM 520 O O . VAL A 1 71 ? -2.749 -5.818 -3.160 1.00 93.44 71 VAL A O 1
ATOM 523 N N . ARG A 1 72 ? -3.276 -3.701 -2.603 1.00 95.25 72 ARG A N 1
ATOM 524 C CA . ARG A 1 72 ? -4.588 -3.668 -3.271 1.00 95.25 72 ARG A CA 1
ATOM 525 C C . ARG A 1 72 ? -4.485 -3.131 -4.691 1.00 95.25 72 ARG A C 1
ATOM 527 O O . ARG A 1 72 ? -5.021 -3.732 -5.620 1.00 95.25 72 ARG A O 1
ATOM 534 N N . TYR A 1 73 ? -3.766 -2.024 -4.843 1.00 95.19 73 TYR A N 1
ATOM 535 C CA . TYR A 1 73 ? -3.576 -1.345 -6.118 1.00 95.19 73 TYR A CA 1
ATOM 536 C C . TYR A 1 73 ? -2.135 -0.877 -6.281 1.00 95.19 73 TYR A C 1
ATOM 538 O O . TYR A 1 73 ? -1.411 -0.674 -5.300 1.00 95.19 73 TYR A O 1
ATOM 546 N N . ILE A 1 74 ? -1.750 -0.679 -7.535 1.00 92.81 74 ILE A N 1
ATOM 547 C CA . ILE A 1 74 ? -0.486 -0.082 -7.936 1.00 92.81 74 ILE A CA 1
ATOM 548 C C . ILE A 1 74 ? -0.728 1.051 -8.931 1.00 92.81 74 ILE A C 1
ATOM 550 O O . ILE A 1 74 ? -1.551 0.915 -9.831 1.00 92.81 74 ILE A O 1
ATOM 554 N N . GLY A 1 75 ? -0.027 2.167 -8.751 1.00 92.50 75 GLY A N 1
ATOM 555 C CA . GLY A 1 75 ? -0.006 3.285 -9.691 1.00 92.50 75 GLY A CA 1
ATOM 556 C C . GLY A 1 75 ? 1.238 3.205 -10.567 1.00 92.50 75 GLY A C 1
ATOM 557 O O . GLY A 1 75 ? 2.348 3.319 -10.045 1.00 92.50 75 GLY A O 1
ATOM 558 N N . ILE A 1 76 ? 1.050 3.002 -11.869 1.00 90.00 76 ILE A N 1
ATOM 559 C CA . ILE A 1 76 ? 2.117 2.829 -12.871 1.00 90.00 76 ILE A CA 1
ATOM 560 C C . ILE A 1 76 ? 2.168 3.989 -13.881 1.00 90.00 76 ILE A C 1
ATOM 562 O O . ILE A 1 76 ? 2.535 3.787 -15.034 1.00 90.00 76 ILE A O 1
ATOM 566 N N . GLY A 1 77 ? 1.761 5.184 -13.464 1.00 89.81 77 GLY A N 1
ATOM 567 C CA . GLY A 1 77 ? 1.716 6.376 -14.305 1.00 89.81 77 GLY A CA 1
ATOM 568 C C . GLY A 1 77 ? 0.920 7.502 -13.647 1.00 89.81 77 GLY A C 1
ATOM 569 O O . GLY A 1 77 ? 0.548 7.408 -12.471 1.00 89.81 77 GLY A O 1
ATOM 570 N N . GLU A 1 78 ? 0.682 8.572 -14.402 1.00 89.69 78 GLU A N 1
ATOM 571 C CA . GLU A 1 78 ? 0.023 9.799 -13.931 1.00 89.69 78 GLU A C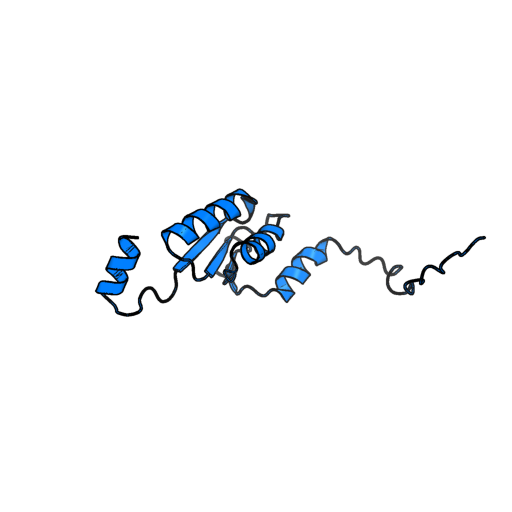A 1
ATOM 572 C C . GLU A 1 78 ? -1.477 9.848 -14.265 1.00 89.69 78 GLU A C 1
ATOM 574 O O . GLU A 1 78 ? -2.227 10.620 -13.665 1.00 89.69 78 GLU A O 1
ATOM 579 N N . GLY A 1 79 ? -1.933 9.030 -15.216 1.00 92.12 79 GLY A N 1
ATOM 580 C CA . GLY A 1 79 ? -3.317 8.993 -15.666 1.00 92.12 79 GLY A CA 1
ATOM 581 C C . GLY A 1 79 ? -4.240 8.224 -14.720 1.00 92.12 79 GLY A C 1
ATOM 582 O O . GLY A 1 79 ? -3.828 7.339 -13.972 1.00 92.12 79 GLY A O 1
ATOM 583 N N . LEU A 1 80 ? -5.546 8.499 -14.805 1.00 91.88 80 LEU A N 1
ATOM 584 C CA . LEU A 1 80 ? -6.565 7.767 -14.034 1.00 91.88 80 LEU A CA 1
ATOM 585 C C . LEU A 1 80 ? -6.577 6.260 -14.346 1.00 91.88 80 LEU A C 1
ATOM 587 O O . LEU A 1 80 ? -6.861 5.451 -13.465 1.00 91.88 80 LEU A O 1
ATOM 591 N N . SER A 1 81 ? -6.253 5.883 -15.586 1.00 91.94 81 SER A N 1
ATOM 592 C CA . SER A 1 81 ? -6.140 4.488 -16.030 1.00 91.94 81 SER A CA 1
ATOM 593 C C . SER A 1 81 ? -4.943 3.744 -15.437 1.00 91.94 81 SER A C 1
ATOM 595 O O . SER A 1 81 ? -4.890 2.516 -15.518 1.00 91.94 81 SER A O 1
ATOM 597 N N . ASP A 1 82 ? -3.993 4.465 -14.843 1.00 92.62 82 ASP A N 1
ATOM 598 C CA . ASP A 1 82 ? -2.708 3.903 -14.429 1.00 92.62 82 ASP A CA 1
ATOM 599 C C . ASP A 1 82 ? -2.747 3.366 -12.994 1.00 92.62 82 ASP A C 1
ATOM 601 O O . ASP A 1 82 ? -1.795 2.732 -12.534 1.00 92.62 82 ASP A O 1
ATOM 605 N N . LEU A 1 83 ? -3.870 3.558 -12.291 1.00 95.00 83 LEU A N 1
ATOM 606 C CA . LEU A 1 83 ? -4.169 2.878 -11.039 1.00 95.00 83 LEU A CA 1
ATOM 607 C C . LEU A 1 83 ? -4.799 1.512 -11.331 1.00 95.00 83 LEU A C 1
ATOM 609 O O . LEU A 1 83 ? -5.985 1.388 -11.635 1.00 95.00 83 LEU A O 1
ATOM 613 N N . ARG A 1 84 ? -3.999 0.458 -11.200 1.00 93.12 84 ARG A N 1
ATOM 614 C CA . ARG A 1 84 ? -4.397 -0.915 -11.522 1.00 93.12 84 ARG A CA 1
ATOM 615 C C . ARG A 1 84 ? -4.517 -1.759 -10.262 1.00 93.12 84 ARG A C 1
ATOM 617 O O . ARG A 1 84 ? -3.794 -1.546 -9.290 1.00 93.12 84 ARG A O 1
ATOM 624 N N . LYS A 1 85 ? -5.424 -2.743 -10.269 1.00 95.50 85 LYS A N 1
ATOM 625 C CA . LYS A 1 85 ? -5.456 -3.776 -9.219 1.00 95.50 85 LYS A CA 1
ATOM 626 C C . LYS A 1 85 ? -4.117 -4.507 -9.199 1.00 95.50 85 LYS A C 1
ATOM 628 O O . LYS A 1 85 ? -3.550 -4.782 -10.253 1.00 95.50 85 LYS A O 1
ATOM 633 N N . PHE A 1 86 ? -3.620 -4.810 -8.007 1.00 93.88 86 PHE A N 1
ATOM 634 C CA . PHE A 1 86 ? -2.359 -5.524 -7.875 1.00 93.88 86 PHE A CA 1
ATOM 635 C C . PHE A 1 86 ? -2.525 -7.001 -8.248 1.00 93.88 86 PHE A C 1
ATOM 637 O O . PHE A 1 86 ? -3.304 -7.719 -7.620 1.00 93.88 86 PHE A O 1
ATOM 644 N N . ASP A 1 87 ? -1.745 -7.454 -9.228 1.00 92.06 87 ASP A N 1
ATOM 645 C CA . ASP A 1 87 ? -1.579 -8.862 -9.578 1.00 92.06 87 ASP A CA 1
ATOM 646 C C . ASP A 1 87 ? -0.111 -9.255 -9.378 1.00 92.06 87 ASP A C 1
ATOM 648 O O . ASP A 1 87 ? 0.798 -8.659 -9.957 1.00 92.06 87 ASP A O 1
ATOM 652 N N . ALA A 1 88 ? 0.136 -10.251 -8.526 1.00 89.56 88 ALA A N 1
ATOM 653 C CA . ALA A 1 88 ? 1.495 -10.637 -8.163 1.00 89.56 88 ALA A CA 1
ATOM 654 C C . ALA A 1 88 ? 2.259 -11.300 -9.321 1.00 89.56 88 ALA A C 1
ATOM 656 O O . ALA A 1 88 ? 3.480 -11.154 -9.395 1.00 89.56 88 ALA A O 1
ATOM 657 N N . ALA A 1 89 ? 1.567 -12.025 -10.204 1.00 90.19 89 ALA A N 1
ATOM 658 C CA . ALA A 1 89 ? 2.188 -12.720 -11.323 1.00 90.19 89 ALA A CA 1
ATOM 659 C C . ALA A 1 89 ? 2.557 -11.730 -12.433 1.00 90.19 89 ALA A C 1
ATOM 661 O O . ALA A 1 89 ? 3.679 -11.762 -12.938 1.00 90.19 89 ALA A O 1
ATOM 662 N N . GLU A 1 90 ? 1.649 -10.809 -12.760 1.00 88.06 90 GLU A N 1
ATOM 663 C CA . GLU A 1 90 ? 1.905 -9.720 -13.701 1.00 88.06 90 GLU A CA 1
ATOM 664 C C . GLU A 1 90 ? 3.028 -8.814 -13.189 1.00 88.06 90 GLU A C 1
ATOM 666 O O . GLU A 1 90 ? 3.958 -8.503 -13.933 1.00 88.06 90 GLU A O 1
ATOM 671 N N . PHE A 1 91 ? 2.999 -8.465 -11.899 1.00 86.50 91 PHE A N 1
ATOM 672 C CA . PHE A 1 91 ? 4.040 -7.656 -11.276 1.00 86.50 91 PHE A CA 1
ATOM 673 C C . PHE A 1 91 ? 5.413 -8.337 -11.320 1.00 86.50 91 PHE A C 1
ATOM 675 O O . PHE A 1 91 ? 6.400 -7.715 -11.711 1.00 86.50 91 PHE A O 1
ATOM 682 N N . ALA A 1 92 ? 5.489 -9.624 -10.964 1.00 85.75 92 ALA A N 1
ATOM 683 C CA . ALA A 1 92 ? 6.732 -10.387 -11.048 1.00 85.75 92 ALA A CA 1
ATOM 684 C C . ALA A 1 92 ? 7.240 -10.472 -12.494 1.00 85.75 92 ALA A C 1
ATOM 686 O O . ALA A 1 92 ? 8.424 -10.254 -12.744 1.00 85.75 92 ALA A O 1
ATOM 687 N N . LYS A 1 93 ? 6.351 -10.726 -13.461 1.00 85.38 93 LYS A N 1
ATOM 688 C CA . LYS A 1 93 ? 6.710 -10.758 -14.882 1.00 85.38 93 LYS A CA 1
ATOM 689 C C . LYS A 1 93 ? 7.281 -9.417 -15.342 1.00 85.38 93 LYS A C 1
ATOM 691 O O . LYS A 1 93 ? 8.334 -9.406 -15.970 1.00 85.38 93 LYS A O 1
ATOM 696 N N . ALA A 1 94 ? 6.629 -8.304 -15.006 1.00 82.19 94 ALA A N 1
ATOM 697 C CA . ALA A 1 94 ? 7.098 -6.964 -15.352 1.00 82.19 94 ALA A CA 1
ATOM 698 C C . ALA A 1 94 ? 8.472 -6.650 -14.735 1.00 82.19 94 ALA A C 1
ATOM 700 O O . ALA A 1 94 ? 9.324 -6.073 -15.405 1.00 82.19 94 ALA A O 1
ATOM 701 N N . LEU A 1 95 ? 8.719 -7.094 -13.496 1.00 79.50 95 LEU A N 1
ATOM 702 C CA . LEU A 1 95 ? 9.990 -6.887 -12.799 1.00 79.50 95 LEU A CA 1
ATOM 703 C C . LEU A 1 95 ? 11.181 -7.565 -13.504 1.00 79.50 95 LEU A C 1
ATOM 705 O O . LEU A 1 95 ? 12.276 -7.008 -13.515 1.00 79.50 95 LEU A O 1
ATOM 709 N N . PHE A 1 96 ? 10.973 -8.743 -14.103 1.00 79.38 96 PHE A N 1
ATOM 710 C CA . PHE A 1 96 ? 12.037 -9.518 -14.757 1.00 79.38 96 PHE A CA 1
ATOM 711 C C . PHE A 1 96 ? 12.061 -9.394 -16.288 1.00 79.38 96 PHE A C 1
ATOM 713 O O . PHE A 1 96 ? 13.072 -9.725 -16.902 1.00 79.38 96 PHE A O 1
ATOM 720 N N . ALA A 1 97 ? 11.001 -8.880 -16.920 1.00 73.38 97 ALA A N 1
ATOM 721 C CA . ALA A 1 97 ? 10.922 -8.733 -18.376 1.00 73.38 97 ALA A CA 1
ATOM 722 C C . ALA A 1 97 ? 12.034 -7.843 -18.965 1.00 73.38 97 ALA A C 1
ATOM 724 O O . ALA A 1 97 ? 12.475 -8.093 -20.080 1.00 73.38 97 ALA A O 1
ATOM 725 N N . GLY A 1 98 ? 12.523 -6.847 -18.217 1.00 60.53 98 GLY A N 1
ATOM 726 C CA . GLY A 1 98 ? 13.651 -5.997 -18.628 1.00 60.53 98 GLY A CA 1
ATOM 727 C C . GLY A 1 98 ? 15.043 -6.548 -18.282 1.00 60.53 98 GLY A C 1
ATOM 728 O O . GLY A 1 98 ? 16.041 -5.944 -18.662 1.00 60.53 98 GLY A O 1
ATOM 729 N N . GLN A 1 99 ? 15.126 -7.662 -17.545 1.00 56.12 99 GLN A N 1
ATOM 730 C CA . GLN A 1 99 ? 16.388 -8.290 -17.118 1.00 56.12 99 GLN A CA 1
ATOM 731 C C . GLN A 1 99 ? 16.700 -9.590 -17.867 1.00 56.12 99 GLN A C 1
ATOM 733 O O . GLN A 1 99 ? 17.819 -10.095 -17.790 1.00 56.12 99 GLN A O 1
ATOM 738 N N . ILE A 1 100 ? 15.725 -10.135 -18.594 1.00 50.06 100 ILE A N 1
ATOM 739 C CA . ILE A 1 100 ? 15.929 -11.288 -19.461 1.00 50.06 100 ILE A CA 1
ATOM 740 C C . ILE A 1 100 ? 16.344 -10.754 -20.831 1.00 50.06 100 ILE A C 1
ATOM 742 O O . ILE A 1 100 ? 15.503 -10.424 -21.665 1.00 50.06 100 ILE A O 1
ATOM 746 N N . SER A 1 101 ? 17.652 -10.695 -21.082 1.00 47.84 101 SER A N 1
ATOM 747 C CA . SER A 1 101 ? 18.154 -10.779 -22.451 1.00 47.84 101 SER A CA 1
ATOM 748 C C . SER A 1 101 ? 17.585 -12.075 -23.023 1.00 47.84 101 SER A C 1
ATOM 750 O O . SER A 1 101 ? 17.920 -13.158 -22.540 1.00 47.84 101 SER A O 1
ATOM 752 N N . THR A 1 102 ? 16.688 -11.999 -24.004 1.00 49.06 102 THR A N 1
ATOM 753 C CA . THR A 1 102 ? 16.307 -13.161 -24.812 1.00 49.06 102 THR A CA 1
ATOM 754 C C . THR A 1 102 ? 17.504 -13.534 -25.674 1.00 49.06 102 THR A C 1
ATOM 756 O O . THR A 1 102 ? 17.543 -13.243 -26.866 1.00 49.06 102 THR A O 1
ATOM 759 N N . ASP A 1 103 ? 18.522 -14.105 -25.043 1.00 50.09 103 ASP A N 1
ATOM 760 C CA . ASP A 1 103 ? 19.626 -14.739 -25.728 1.00 50.09 103 ASP A CA 1
ATOM 761 C C . ASP A 1 103 ? 19.187 -16.189 -25.990 1.00 50.09 103 ASP A C 1
ATOM 763 O O . ASP A 1 103 ? 19.058 -16.976 -25.042 1.00 50.09 103 ASP A O 1
ATOM 767 N N . PRO A 1 104 ? 18.871 -16.564 -27.244 1.00 53.62 104 PRO A N 1
ATOM 768 C CA . PRO A 1 104 ? 18.325 -17.883 -27.568 1.00 53.62 104 PRO A CA 1
ATOM 769 C C . PRO A 1 104 ? 19.283 -19.041 -27.231 1.00 53.62 104 PRO A C 1
ATOM 771 O O . PRO A 1 104 ? 18.898 -20.203 -27.304 1.00 53.62 104 PRO A O 1
ATOM 774 N N . ALA A 1 105 ? 20.520 -18.753 -26.815 1.00 56.53 105 ALA A N 1
ATOM 775 C CA . ALA A 1 105 ? 21.523 -19.743 -26.435 1.00 56.53 105 ALA A CA 1
ATOM 776 C C . ALA A 1 105 ? 21.357 -20.339 -25.016 1.00 56.53 105 ALA A C 1
ATOM 778 O O . ALA A 1 105 ? 22.080 -21.279 -24.666 1.00 56.53 105 ALA A O 1
ATOM 779 N N . VAL A 1 106 ? 20.452 -19.811 -24.179 1.00 55.88 106 VAL A N 1
ATOM 780 C CA . VAL A 1 106 ? 20.315 -20.231 -22.763 1.00 55.88 106 VAL A CA 1
ATOM 781 C C . VAL A 1 106 ? 19.148 -21.204 -22.525 1.00 55.88 106 VAL A C 1
ATOM 783 O O . VAL A 1 106 ? 19.069 -21.804 -21.455 1.00 55.88 106 VAL A O 1
ATOM 786 N N . SER A 1 107 ? 18.276 -21.450 -23.509 1.00 53.44 107 SER A N 1
ATOM 787 C CA . SER A 1 107 ? 17.086 -22.295 -23.308 1.00 53.44 107 SER A CA 1
ATOM 788 C C . SER A 1 107 ? 17.356 -23.804 -23.247 1.00 53.44 107 SER A C 1
ATOM 790 O O . SER A 1 107 ? 16.462 -24.537 -22.842 1.00 53.44 107 SER A O 1
ATOM 792 N N . ASP A 1 108 ? 18.560 -24.273 -23.601 1.00 51.03 108 ASP A N 1
ATOM 793 C CA . ASP A 1 108 ? 18.790 -25.702 -23.885 1.00 51.03 108 ASP A CA 1
ATOM 794 C C . ASP A 1 108 ? 19.969 -26.353 -23.146 1.00 51.03 108 ASP A C 1
ATOM 796 O O . ASP A 1 108 ? 20.410 -27.452 -23.491 1.00 51.03 108 ASP A O 1
ATOM 800 N N . LYS A 1 109 ? 20.509 -25.722 -22.094 1.00 46.78 109 LYS A N 1
ATOM 801 C CA . LYS A 1 109 ? 21.540 -26.383 -21.276 1.00 46.78 109 LYS A CA 1
ATOM 802 C C . LYS A 1 109 ? 20.896 -27.115 -20.097 1.00 46.78 109 LYS A C 1
ATOM 804 O O . LYS A 1 109 ? 20.447 -26.455 -19.159 1.00 46.78 109 LYS A O 1
ATOM 809 N N . PRO A 1 110 ? 20.885 -28.465 -20.079 1.00 43.00 110 PRO A N 1
ATOM 810 C CA . PRO A 1 110 ? 20.421 -29.202 -18.915 1.00 43.00 110 PRO A CA 1
ATOM 811 C C . PRO A 1 110 ? 21.283 -28.828 -17.709 1.00 43.00 110 PRO A C 1
ATOM 813 O O . PRO A 1 110 ? 22.513 -28.756 -17.813 1.00 43.00 110 PRO A O 1
ATOM 816 N N . PHE A 1 111 ? 20.630 -28.603 -16.566 1.00 45.97 111 PHE A N 1
ATOM 817 C CA . PHE A 1 111 ? 21.280 -28.364 -15.281 1.00 45.97 111 PHE A CA 1
ATOM 818 C C . PHE A 1 111 ? 22.196 -29.555 -14.974 1.00 45.97 111 PHE A C 1
ATOM 820 O O . PHE A 1 111 ? 21.753 -30.612 -14.519 1.00 45.97 111 PHE A O 1
ATOM 827 N N . ARG A 1 112 ? 23.488 -29.431 -15.304 1.00 46.22 112 ARG A N 1
ATOM 828 C CA . ARG A 1 112 ? 24.468 -30.482 -15.042 1.00 46.22 112 ARG A CA 1
ATOM 829 C C . ARG A 1 112 ? 24.643 -30.593 -13.532 1.00 46.22 112 ARG A C 1
ATOM 831 O O . ARG A 1 112 ? 25.342 -29.801 -12.913 1.00 46.22 112 ARG A O 1
ATOM 838 N N . SER A 1 113 ? 24.008 -31.621 -12.977 1.00 43.75 113 SER A N 1
ATOM 839 C CA . SER A 1 113 ? 24.307 -32.213 -11.676 1.00 43.75 113 SER A CA 1
ATOM 840 C C . SER A 1 113 ? 25.825 -32.321 -11.492 1.00 43.75 113 SER A C 1
ATOM 842 O O . SER A 1 113 ? 26.510 -33.058 -12.210 1.00 43.75 113 SER A O 1
ATOM 844 N N . ALA A 1 114 ? 26.362 -31.538 -10.555 1.00 48.31 114 ALA A N 1
ATOM 845 C CA . ALA A 1 114 ? 27.754 -31.616 -10.155 1.00 48.31 114 ALA A CA 1
ATOM 846 C C . ALA A 1 114 ? 27.998 -32.993 -9.520 1.00 48.31 114 ALA A C 1
ATOM 848 O O . ALA A 1 114 ? 27.553 -33.281 -8.406 1.00 48.31 114 ALA A O 1
ATOM 849 N N . LYS A 1 115 ? 28.701 -33.871 -10.245 1.00 47.94 115 LYS A N 1
ATOM 850 C CA . LYS A 1 115 ? 29.180 -35.141 -9.699 1.00 47.94 115 LYS A CA 1
ATOM 851 C C . LYS A 1 115 ? 30.168 -34.855 -8.569 1.00 47.94 115 LYS A C 1
ATOM 853 O O . LYS A 1 115 ? 31.318 -34.505 -8.799 1.00 47.94 115 LYS A O 1
ATOM 858 N N . ARG A 1 116 ? 29.665 -35.058 -7.356 1.00 52.31 116 ARG A N 1
ATOM 859 C CA . ARG A 1 116 ? 30.343 -35.402 -6.104 1.00 52.31 116 ARG A CA 1
ATOM 860 C C . ARG A 1 116 ? 31.700 -36.091 -6.343 1.00 52.31 116 ARG A C 1
ATOM 862 O O . ARG A 1 116 ? 31.755 -37.297 -6.578 1.00 52.31 116 ARG A O 1
ATOM 869 N N . THR A 1 117 ? 32.795 -35.344 -6.252 1.00 50.78 117 THR A N 1
ATOM 870 C CA . THR A 1 117 ? 34.150 -35.899 -6.180 1.00 50.78 117 THR A CA 1
ATOM 871 C C . THR A 1 117 ? 34.417 -36.358 -4.750 1.00 50.78 117 THR A C 1
ATOM 873 O O . THR A 1 117 ? 34.665 -35.562 -3.852 1.00 50.78 117 THR A O 1
ATOM 876 N N . ARG A 1 118 ? 34.348 -37.675 -4.541 1.00 50.34 118 ARG A N 1
ATOM 877 C CA . ARG A 1 118 ? 35.070 -38.352 -3.460 1.00 50.34 118 ARG A CA 1
ATOM 878 C C . ARG A 1 118 ? 36.527 -38.512 -3.900 1.00 50.34 118 ARG A C 1
ATOM 880 O O . ARG A 1 118 ? 36.760 -39.108 -4.948 1.00 50.34 118 ARG A O 1
ATOM 887 N N . ARG A 1 119 ? 37.475 -38.040 -3.097 1.00 45.62 119 ARG A N 1
ATOM 888 C CA . ARG A 1 119 ? 38.857 -38.545 -2.991 1.00 45.62 119 ARG A CA 1
ATOM 889 C C . ARG A 1 119 ? 39.231 -38.388 -1.511 1.00 45.62 119 ARG A C 1
ATOM 891 O O . ARG A 1 119 ? 38.986 -37.315 -0.972 1.00 45.62 119 ARG A O 1
ATOM 898 N N . ALA A 1 120 ? 39.341 -39.502 -0.788 1.00 46.03 120 ALA A N 1
ATOM 899 C CA . ALA A 1 120 ? 40.500 -40.403 -0.69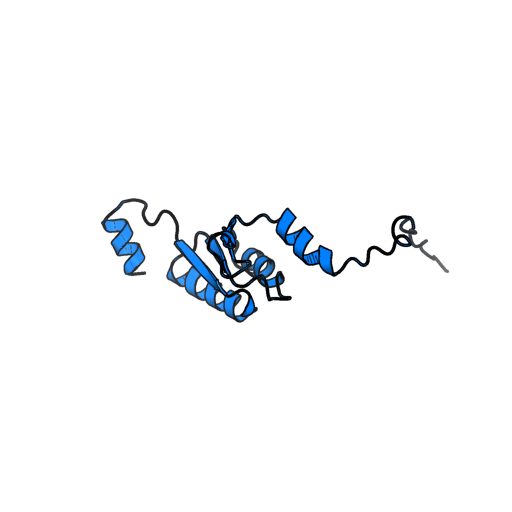1 1.00 46.03 120 ALA A CA 1
ATOM 900 C C . ALA A 1 120 ? 41.516 -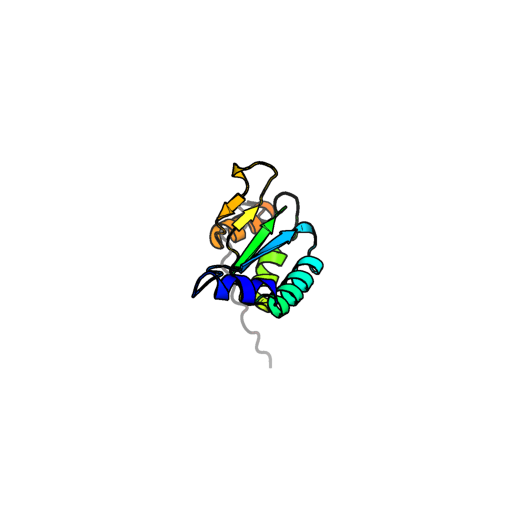39.816 0.288 1.00 46.03 120 ALA A C 1
ATOM 902 O O . ALA A 1 120 ? 42.030 -38.723 -0.024 1.00 46.03 120 ALA A O 1
#

Foldseek 3Di:
DVVQVVQCVVPPCPPVFDEAEFEQQCAVVRLVVLVVCCVVPNGQEYEYEDPQPHLPLVSQVSNCVPPVHYHQWYA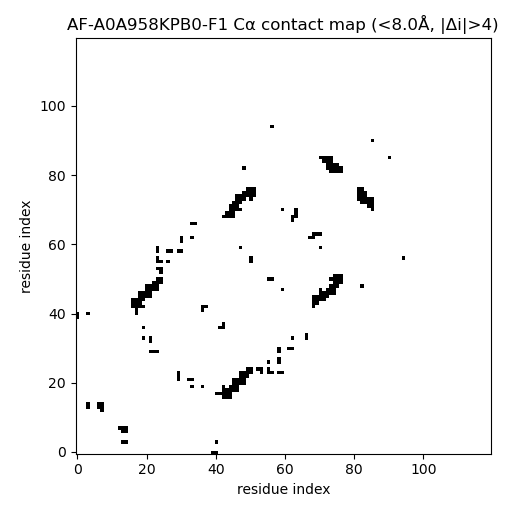NDDDPVRTGGDDPVVSVCVNCVVVDPPPVVPPDDPPPDDPDDDDD

Solvent-accessible surface area (backbone atoms only — not comparable to full-atom values): 7223 Å² total; per-residue (Å²): 91,72,66,56,57,52,46,27,71,78,36,84,78,35,68,86,67,37,71,47,80,37,54,38,69,52,42,72,58,35,47,54,49,52,50,57,48,32,77,52,64,56,53,64,24,32,31,40,28,51,52,63,83,34,100,45,68,60,44,64,56,48,43,35,71,76,66,69,39,49,65,53,33,34,19,54,53,91,53,83,83,28,61,36,74,55,48,72,66,61,49,52,48,62,69,45,60,85,71,56,77,87,55,85,82,68,84,76,69,76,85,76,77,80,79,81,81,84,78,135